Protein AF-A0A7J3SNB8-F1 (afdb_monomer_lite)

pLDDT: mean 85.44, std 12.21, range [54.38, 97.56]

Foldseek 3Di:
DLVVCVVVVHPSVLVVVLCVVLVVLLVVLVVLCVVLVVVLVVQVVCVVVVHDHPNVVSVVCVVVSVVSSVVSNVVSVVCNVPVSVVSVVD

InterPro domains:
  IPR002798 Stage II sporulation protein M-like [PF01944] (4-85)

Secondary structure (DSSP, 8-state):
-HHHHHHTT--HHHHHHHHHHHHHHHHHHHHHHHHHHHHHHHHHHHHHTT----HHHHHHHHHHHHHHHHHHHHHHHHHHHHTHHHHHT-

Organism: NCBI:txid683846

Sequence (90 aa):
VVAFAENKGISSALAILSMVPHGIFELSAFFISASYGTMLGVMFWKRVLGKDGELRSLVAKMPFYVAFTIALLLLAAFIEAFISPLIFAI

Radius of gyration: 18.84 Å; chains: 1; bounding box: 40×25×48 Å

Structure (mmCIF, N/CA/C/O backbone):
data_AF-A0A7J3SNB8-F1
#
_entry.id   AF-A0A7J3SNB8-F1
#
loop_
_atom_site.group_PDB
_atom_site.id
_atom_site.type_symbol
_atom_site.label_atom_id
_atom_site.label_alt_id
_atom_site.label_comp_id
_atom_site.label_asym_id
_atom_site.label_entity_id
_atom_site.label_seq_id
_atom_site.pdbx_PDB_ins_code
_atom_site.Cartn_x
_atom_site.Cartn_y
_atom_site.Cartn_z
_atom_site.occupancy
_atom_site.B_iso_or_equiv
_atom_site.auth_seq_id
_atom_site.auth_comp_id
_atom_site.auth_asym_id
_atom_site.auth_atom_id
_atom_site.pdbx_PDB_model_num
ATOM 1 N N . VAL A 1 1 ? 10.241 -12.163 -11.295 1.00 58.75 1 VAL A N 1
ATOM 2 C CA . VAL A 1 1 ? 10.626 -11.102 -12.257 1.00 58.75 1 VAL A CA 1
ATOM 3 C C . VAL A 1 1 ? 12.099 -11.203 -12.636 1.00 58.75 1 VAL A C 1
ATOM 5 O O . VAL A 1 1 ? 12.365 -11.488 -13.790 1.00 58.75 1 VAL A O 1
ATOM 8 N N . VAL A 1 2 ? 13.048 -11.115 -11.695 1.00 59.12 2 VAL A N 1
ATOM 9 C CA . VAL A 1 2 ? 14.497 -11.238 -11.993 1.00 59.12 2 VAL A CA 1
ATOM 10 C C . VAL A 1 2 ? 14.870 -12.576 -12.655 1.00 59.12 2 VAL A C 1
ATOM 12 O O . VAL A 1 2 ? 15.482 -12.572 -13.713 1.00 59.12 2 VAL A O 1
ATOM 15 N N . ALA A 1 3 ? 14.382 -13.707 -12.134 1.00 61.19 3 ALA A N 1
ATOM 16 C CA . ALA A 1 3 ? 14.602 -15.024 -12.753 1.00 61.19 3 ALA A CA 1
ATOM 17 C C . ALA A 1 3 ? 13.956 -15.181 -14.150 1.00 61.19 3 ALA A C 1
ATOM 19 O O . ALA A 1 3 ? 14.402 -15.983 -14.962 1.00 61.19 3 ALA A O 1
ATOM 20 N N . PHE A 1 4 ? 12.902 -14.408 -14.448 1.00 61.12 4 PHE A N 1
ATOM 21 C CA . PHE A 1 4 ? 12.286 -14.357 -15.783 1.00 61.12 4 PHE A CA 1
ATOM 22 C C . PHE A 1 4 ? 13.072 -13.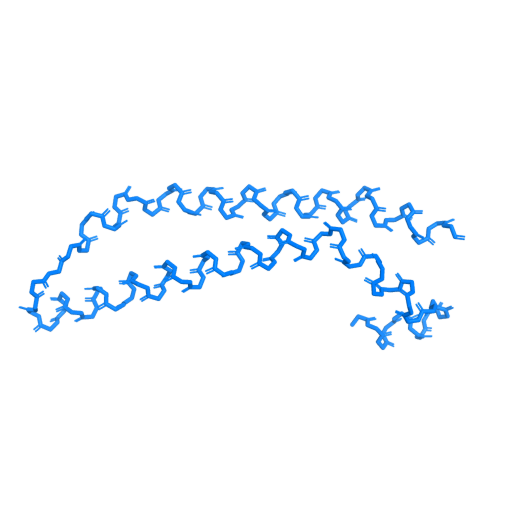444 -16.737 1.00 61.12 4 PHE A C 1
ATOM 24 O O . PHE A 1 4 ? 13.121 -13.718 -17.933 1.00 61.12 4 PHE A O 1
ATOM 31 N N . ALA A 1 5 ? 13.684 -12.377 -16.216 1.00 61.31 5 ALA A N 1
ATOM 32 C CA . ALA A 1 5 ? 14.528 -11.456 -16.970 1.00 61.31 5 ALA A CA 1
ATOM 33 C C . ALA A 1 5 ? 15.850 -12.116 -17.390 1.00 61.31 5 ALA A C 1
ATOM 35 O O . ALA A 1 5 ? 16.218 -12.026 -18.560 1.00 61.31 5 ALA A O 1
ATOM 36 N N . GLU A 1 6 ? 16.487 -12.877 -16.493 1.00 61.53 6 GLU A N 1
ATOM 37 C CA . GLU A 1 6 ? 17.678 -13.675 -16.824 1.00 61.53 6 GLU A CA 1
ATOM 38 C C . GLU A 1 6 ? 17.395 -14.695 -17.933 1.00 61.53 6 GLU A C 1
ATOM 40 O O . GLU A 1 6 ? 18.188 -14.843 -18.859 1.00 61.53 6 GLU A O 1
ATOM 45 N N . ASN A 1 7 ? 16.223 -15.336 -17.906 1.00 66.56 7 ASN A N 1
ATOM 46 C CA . ASN A 1 7 ? 15.813 -16.297 -18.934 1.00 66.56 7 ASN A CA 1
ATOM 47 C C . ASN A 1 7 ? 15.577 -15.641 -20.313 1.00 66.56 7 ASN A C 1
ATOM 49 O O . ASN A 1 7 ? 15.653 -16.303 -21.343 1.00 66.56 7 ASN A O 1
ATOM 53 N N . LYS A 1 8 ? 15.320 -14.325 -20.350 1.00 66.50 8 LYS A N 1
ATOM 54 C CA . LYS A 1 8 ? 15.215 -13.521 -21.580 1.00 66.50 8 LYS A CA 1
ATOM 55 C C . LYS A 1 8 ? 16.535 -12.853 -21.994 1.00 66.50 8 LYS A C 1
ATOM 57 O O . LYS A 1 8 ? 16.532 -12.075 -22.944 1.00 66.50 8 LYS A O 1
ATOM 62 N N . GLY A 1 9 ? 17.645 -13.132 -21.305 1.00 69.31 9 GLY A N 1
ATOM 63 C CA . GLY A 1 9 ? 18.947 -12.511 -21.576 1.00 69.31 9 GLY A CA 1
ATOM 64 C C . GLY A 1 9 ? 19.059 -11.054 -21.112 1.00 69.31 9 GLY A C 1
ATOM 65 O O . GLY A 1 9 ? 20.010 -10.367 -21.479 1.00 69.31 9 GLY A O 1
ATOM 66 N N . ILE A 1 10 ? 18.107 -10.570 -20.308 1.00 70.50 10 ILE A N 1
ATOM 67 C CA . ILE A 1 10 ? 18.127 -9.223 -19.736 1.00 70.50 10 ILE A CA 1
ATOM 68 C C . ILE A 1 10 ? 18.963 -9.264 -18.456 1.00 70.50 10 ILE A C 1
ATOM 70 O O . ILE A 1 10 ? 18.709 -10.077 -17.565 1.00 70.50 10 ILE A O 1
ATOM 74 N N . SER A 1 11 ? 19.940 -8.361 -18.345 1.00 77.56 11 SER A N 1
ATOM 75 C CA . SER A 1 11 ? 20.743 -8.214 -17.129 1.00 77.56 11 SER A CA 1
ATOM 76 C C . SER A 1 11 ? 19.838 -7.977 -15.916 1.00 77.56 11 SER A C 1
ATOM 78 O O . SER A 1 11 ? 18.959 -7.110 -15.934 1.00 77.56 11 SER A O 1
ATOM 80 N N . SER A 1 12 ? 20.066 -8.726 -14.837 1.00 72.69 12 SER A N 1
ATOM 81 C CA . SER A 1 12 ? 19.322 -8.608 -13.577 1.00 72.69 12 SER A CA 1
ATOM 82 C C . SER A 1 12 ? 19.342 -7.180 -13.014 1.00 72.69 12 SER A C 1
ATOM 84 O O . SER A 1 12 ? 18.349 -6.729 -12.444 1.00 72.69 12 SER A O 1
ATOM 86 N N . ALA A 1 13 ? 20.417 -6.426 -13.265 1.00 73.50 13 ALA A N 1
ATOM 87 C CA . ALA A 1 13 ? 20.527 -5.010 -12.918 1.00 73.50 13 ALA A CA 1
ATOM 88 C C . ALA A 1 13 ? 19.515 -4.124 -13.671 1.00 73.50 13 ALA A C 1
ATOM 90 O O . ALA A 1 13 ? 18.919 -3.226 -13.079 1.00 73.50 13 ALA A O 1
ATOM 91 N N . LEU A 1 14 ? 19.279 -4.402 -14.955 1.00 71.88 14 LEU A N 1
ATOM 92 C CA . LEU A 1 14 ? 18.335 -3.668 -15.805 1.00 71.88 14 LEU A CA 1
ATOM 93 C C . LEU A 1 14 ? 16.887 -3.969 -15.400 1.00 71.88 14 LEU A C 1
ATOM 95 O O . LEU A 1 14 ? 16.058 -3.064 -15.315 1.00 71.88 14 LEU A O 1
ATOM 99 N N . ALA A 1 15 ? 16.610 -5.227 -15.044 1.00 71.38 15 ALA A N 1
ATOM 100 C CA . ALA A 1 15 ? 15.321 -5.624 -14.487 1.00 71.38 15 ALA A CA 1
ATOM 101 C C . ALA A 1 15 ? 15.018 -4.877 -13.178 1.00 71.38 15 ALA A C 1
ATOM 103 O O . ALA A 1 15 ? 13.935 -4.317 -13.034 1.00 71.38 15 ALA A O 1
ATOM 104 N N . ILE A 1 16 ? 15.980 -4.797 -12.255 1.00 75.69 16 ILE A N 1
ATOM 105 C CA . ILE A 1 16 ? 15.816 -4.050 -10.999 1.00 75.69 16 ILE A CA 1
ATOM 106 C C . ILE A 1 16 ? 15.628 -2.552 -11.271 1.00 75.69 16 ILE A C 1
ATOM 108 O O . ILE A 1 16 ? 14.730 -1.939 -10.697 1.00 75.69 16 ILE A O 1
ATOM 112 N N . LEU A 1 17 ? 16.414 -1.962 -12.177 1.00 76.56 17 LEU A N 1
ATOM 113 C CA . LEU A 1 17 ? 16.311 -0.539 -12.514 1.00 76.56 17 LEU A CA 1
ATOM 114 C C . LEU A 1 17 ? 14.939 -0.179 -13.099 1.00 76.56 17 LEU A C 1
ATOM 116 O O . LEU A 1 17 ? 14.381 0.864 -12.765 1.00 76.56 17 LEU A O 1
ATOM 120 N N . SER A 1 18 ? 14.367 -1.068 -13.912 1.00 73.00 18 SER A N 1
ATOM 121 C CA . SER A 1 18 ? 13.032 -0.892 -14.491 1.00 73.00 18 SER A CA 1
ATOM 122 C C . SER A 1 18 ? 11.897 -0.928 -13.455 1.00 73.00 18 SER A C 1
ATOM 124 O O . SER A 1 18 ? 10.826 -0.380 -13.723 1.00 73.00 18 SER A O 1
ATOM 126 N N . MET A 1 19 ? 12.139 -1.540 -12.283 1.00 77.50 19 MET A N 1
ATOM 127 C CA . MET A 1 19 ? 11.189 -1.646 -11.167 1.00 77.50 19 MET A CA 1
ATOM 128 C C . MET A 1 19 ? 11.188 -0.414 -10.261 1.00 77.50 19 MET A C 1
ATOM 130 O O . MET A 1 19 ? 10.149 -0.055 -9.714 1.00 77.50 19 MET A O 1
ATOM 134 N N . VAL A 1 20 ? 12.333 0.260 -10.108 1.00 80.25 20 VAL A N 1
ATOM 135 C CA . VAL A 1 20 ? 12.459 1.462 -9.265 1.00 80.25 20 VAL A CA 1
ATOM 136 C C . VAL A 1 20 ? 11.396 2.536 -9.564 1.00 80.25 20 VAL A C 1
ATOM 138 O O . VAL A 1 20 ? 10.787 3.020 -8.608 1.00 80.25 20 VAL A O 1
ATOM 141 N N . PRO A 1 21 ? 11.128 2.928 -10.82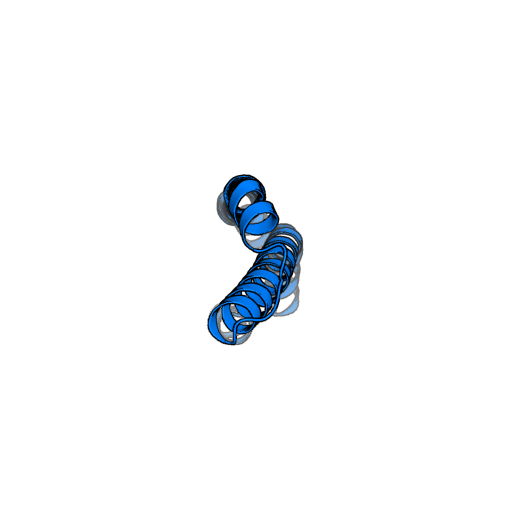8 1.00 79.06 21 PRO A N 1
ATOM 142 C CA . PRO A 1 21 ? 10.259 4.070 -11.097 1.00 79.06 21 PRO A CA 1
ATOM 143 C C . PRO A 1 21 ? 8.785 3.837 -10.722 1.00 79.06 21 PRO A C 1
ATOM 145 O O . PRO A 1 21 ? 8.154 4.772 -10.234 1.00 79.06 21 PRO A O 1
ATOM 148 N N . HIS A 1 22 ? 8.227 2.631 -10.891 1.00 85.44 22 HIS A N 1
ATOM 149 C CA . HIS A 1 22 ? 6.840 2.334 -10.483 1.00 85.44 22 HIS A CA 1
ATOM 150 C C . HIS A 1 22 ? 6.745 1.767 -9.058 1.00 85.44 22 HIS A C 1
ATOM 152 O O . HIS A 1 22 ? 5.797 2.080 -8.335 1.00 85.44 22 HIS A O 1
ATOM 158 N N . GLY A 1 23 ? 7.754 1.016 -8.602 1.00 87.19 23 GLY A N 1
ATOM 159 C CA . GLY A 1 23 ? 7.745 0.334 -7.305 1.00 87.19 23 GLY A CA 1
ATOM 160 C C . GLY A 1 23 ? 7.624 1.267 -6.095 1.00 87.19 23 GLY A C 1
ATOM 161 O O . GLY A 1 23 ? 7.063 0.874 -5.074 1.00 87.19 23 GLY A O 1
ATOM 162 N N . ILE A 1 24 ? 8.071 2.526 -6.197 1.00 91.44 24 ILE A N 1
ATOM 163 C CA . ILE A 1 24 ? 7.874 3.536 -5.137 1.00 91.44 24 ILE A CA 1
ATOM 164 C C . ILE A 1 24 ? 6.379 3.798 -4.903 1.00 91.44 24 ILE A C 1
ATOM 166 O O . ILE A 1 24 ? 5.928 3.880 -3.756 1.00 91.44 24 ILE 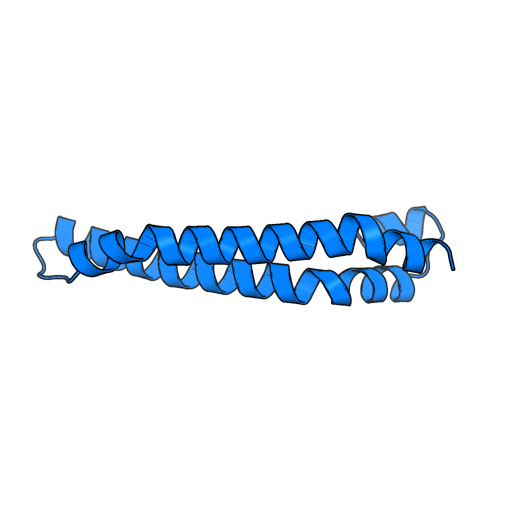A O 1
ATOM 170 N N . PHE A 1 25 ? 5.601 3.914 -5.980 1.00 94.44 25 PHE A N 1
ATOM 171 C CA . PHE A 1 25 ? 4.168 4.189 -5.909 1.00 94.44 25 PHE A CA 1
ATOM 172 C C . PHE A 1 25 ? 3.388 2.961 -5.440 1.00 94.44 25 PHE A C 1
ATOM 174 O O . PHE A 1 25 ? 2.512 3.096 -4.583 1.00 94.44 25 PHE A O 1
ATOM 181 N N . GLU A 1 26 ? 3.754 1.769 -5.915 1.00 92.62 26 GLU A N 1
ATOM 182 C CA . GLU A 1 26 ? 3.146 0.510 -5.468 1.00 92.62 26 GLU A CA 1
ATOM 183 C C . GLU A 1 26 ? 3.381 0.252 -3.980 1.00 92.62 26 GLU A C 1
ATOM 185 O O . GLU A 1 26 ? 2.432 -0.038 -3.251 1.00 92.62 26 GLU A O 1
ATOM 190 N N . LEU A 1 27 ? 4.619 0.407 -3.497 1.00 94.25 27 LEU A N 1
ATOM 191 C CA . LEU A 1 27 ? 4.935 0.226 -2.078 1.00 94.25 27 LEU A CA 1
ATOM 192 C C . LEU A 1 27 ? 4.217 1.260 -1.211 1.00 94.25 27 LEU A C 1
ATOM 194 O O . LEU A 1 27 ? 3.674 0.915 -0.162 1.00 94.25 27 LEU A O 1
ATOM 198 N N . SER A 1 28 ? 4.152 2.514 -1.658 1.00 95.31 28 SER A N 1
ATOM 199 C CA . SER A 1 28 ? 3.409 3.562 -0.950 1.00 95.31 28 SER A CA 1
ATOM 200 C C . SER A 1 28 ? 1.920 3.217 -0.846 1.00 95.31 28 SER A C 1
ATOM 202 O O . SER A 1 28 ? 1.349 3.257 0.246 1.00 95.31 28 SER A O 1
ATOM 204 N N . ALA A 1 29 ? 1.299 2.810 -1.957 1.00 96.12 29 ALA A N 1
ATOM 205 C CA . ALA A 1 29 ? -0.089 2.357 -1.996 1.00 96.12 29 ALA A CA 1
ATOM 206 C C . ALA A 1 29 ? -0.315 1.143 -1.077 1.00 96.12 29 ALA A C 1
ATOM 208 O O . ALA A 1 29 ? -1.284 1.104 -0.313 1.00 96.12 29 ALA A O 1
ATOM 209 N N . PHE A 1 30 ? 0.613 0.184 -1.095 1.00 96.69 30 PHE A N 1
ATOM 210 C CA . PHE A 1 30 ? 0.580 -1.005 -0.251 1.00 96.69 30 PHE A CA 1
ATOM 211 C C . PHE A 1 30 ? 0.609 -0.651 1.240 1.00 96.69 30 PHE A C 1
ATOM 213 O O . PHE A 1 30 ? -0.259 -1.105 1.985 1.00 96.69 30 PHE A O 1
ATOM 220 N N . PHE A 1 31 ? 1.541 0.196 1.687 1.00 97.31 31 PHE A N 1
ATOM 221 C CA . PHE A 1 31 ? 1.631 0.583 3.098 1.00 97.31 31 PHE A CA 1
ATOM 222 C C . PHE A 1 31 ? 0.407 1.372 3.570 1.00 97.31 31 PHE A C 1
ATOM 224 O O . PHE A 1 31 ? -0.074 1.152 4.686 1.00 97.31 31 PHE A O 1
ATOM 231 N N . ILE A 1 32 ? -0.136 2.259 2.732 1.00 96.38 32 ILE A N 1
ATOM 232 C CA . ILE A 1 32 ? -1.355 3.014 3.052 1.00 96.38 32 ILE A CA 1
ATOM 233 C C . ILE A 1 32 ? -2.543 2.062 3.203 1.00 96.38 32 ILE A C 1
ATOM 235 O O . ILE A 1 32 ? -3.251 2.118 4.209 1.00 96.38 32 ILE A O 1
ATOM 239 N N . SER A 1 33 ? -2.729 1.151 2.249 1.00 96.44 33 SER A N 1
ATOM 240 C CA . SER A 1 33 ? -3.819 0.176 2.286 1.00 96.44 33 SER A CA 1
ATOM 241 C C . SER A 1 33 ? -3.689 -0.780 3.477 1.00 96.44 33 SER A C 1
ATOM 243 O O . SER A 1 33 ? -4.643 -0.965 4.234 1.00 96.44 33 SER A O 1
ATOM 245 N N . ALA A 1 34 ? -2.489 -1.317 3.716 1.00 97.06 34 ALA A N 1
ATOM 246 C CA . ALA A 1 34 ? -2.222 -2.238 4.816 1.00 97.06 34 ALA A CA 1
ATOM 247 C C . ALA A 1 34 ? -2.426 -1.577 6.186 1.00 97.06 34 ALA A C 1
ATOM 249 O O . ALA A 1 34 ? -3.103 -2.141 7.047 1.00 97.06 34 ALA A O 1
ATOM 250 N N . SER A 1 35 ? -1.884 -0.375 6.395 1.00 96.75 35 SER A N 1
ATOM 251 C CA . SER A 1 35 ? -2.021 0.343 7.668 1.00 96.75 35 SER A CA 1
ATOM 252 C C . SER A 1 35 ? -3.472 0.736 7.940 1.00 96.75 35 SER A C 1
ATOM 254 O O . SER A 1 35 ? -4.007 0.436 9.012 1.00 96.75 35 SER A O 1
ATOM 256 N N . TYR A 1 36 ? -4.139 1.343 6.959 1.00 96.31 36 TYR A N 1
ATOM 257 C CA . TYR A 1 36 ? -5.506 1.818 7.115 1.00 96.31 36 TYR A CA 1
ATOM 258 C C . TYR A 1 36 ? -6.510 0.667 7.235 1.00 96.31 36 TYR A C 1
ATOM 260 O O . TYR A 1 36 ? -7.385 0.694 8.103 1.00 96.31 36 TYR A O 1
ATOM 268 N N . GLY A 1 37 ? -6.342 -0.381 6.424 1.00 95.88 37 GLY A N 1
ATOM 269 C CA . GLY A 1 37 ? -7.134 -1.606 6.497 1.00 95.88 37 GLY A CA 1
ATOM 270 C C . GLY A 1 37 ? -6.968 -2.322 7.837 1.00 95.88 37 GLY A C 1
ATOM 271 O O . GLY A 1 37 ? -7.963 -2.712 8.450 1.00 95.88 37 GLY A O 1
ATOM 272 N N . THR A 1 38 ? -5.738 -2.412 8.355 1.00 96.56 38 THR A N 1
ATOM 273 C CA . THR A 1 38 ? -5.480 -2.982 9.688 1.00 96.56 38 THR A CA 1
ATOM 274 C C . THR A 1 38 ? -6.148 -2.149 10.780 1.00 96.56 38 THR A C 1
ATOM 276 O O . THR A 1 38 ? -6.812 -2.699 11.659 1.00 96.56 38 THR A O 1
ATOM 279 N N . MET A 1 39 ? -6.042 -0.818 10.715 1.00 94.75 39 MET A N 1
ATOM 280 C CA . MET A 1 39 ? -6.662 0.079 11.693 1.00 94.75 39 MET A CA 1
ATOM 281 C C . MET A 1 39 ? -8.195 -0.037 11.687 1.00 94.75 39 MET A C 1
ATOM 283 O O . MET A 1 39 ? -8.810 -0.128 12.754 1.00 94.75 39 MET A O 1
ATOM 287 N N . LEU A 1 40 ? -8.807 -0.110 10.500 1.00 95.44 40 LEU A N 1
ATOM 288 C CA . LEU A 1 40 ? -10.235 -0.385 10.331 1.00 95.44 40 LEU A CA 1
ATOM 289 C C . LEU A 1 40 ? -10.628 -1.745 10.915 1.00 95.44 40 LEU A C 1
ATOM 291 O O . LEU A 1 40 ? -11.592 -1.813 11.676 1.00 95.44 40 LEU A O 1
ATOM 295 N N . GLY A 1 41 ? -9.874 -2.805 10.615 1.00 94.81 41 GLY A N 1
ATOM 296 C CA . GLY A 1 41 ? -10.132 -4.154 11.126 1.00 94.81 41 GLY A CA 1
ATOM 297 C C . GLY A 1 41 ? -10.063 -4.233 12.653 1.00 94.81 41 GLY A C 1
ATOM 298 O O . GLY A 1 41 ? -10.955 -4.793 13.293 1.00 94.81 41 GLY A O 1
ATOM 299 N N . VAL A 1 42 ? -9.060 -3.593 13.262 1.00 94.62 42 VAL A N 1
ATOM 300 C CA . VAL A 1 42 ? -8.932 -3.512 14.725 1.00 94.62 42 VAL A CA 1
ATOM 301 C C . VAL A 1 42 ? -10.107 -2.746 15.340 1.00 94.62 42 VAL A C 1
ATOM 303 O O . VAL A 1 42 ? -10.669 -3.190 16.344 1.00 94.62 42 VAL A O 1
ATOM 306 N N . MET A 1 43 ? -10.503 -1.608 14.760 1.00 94.00 43 MET A N 1
ATOM 307 C CA . MET A 1 43 ? -11.654 -0.828 15.242 1.00 94.00 43 MET A CA 1
ATOM 308 C C . MET A 1 43 ? -12.975 -1.584 15.081 1.00 94.00 43 MET A C 1
ATOM 310 O O . MET A 1 43 ? -13.825 -1.531 15.971 1.00 94.00 43 MET A O 1
ATOM 314 N N . PHE A 1 44 ? -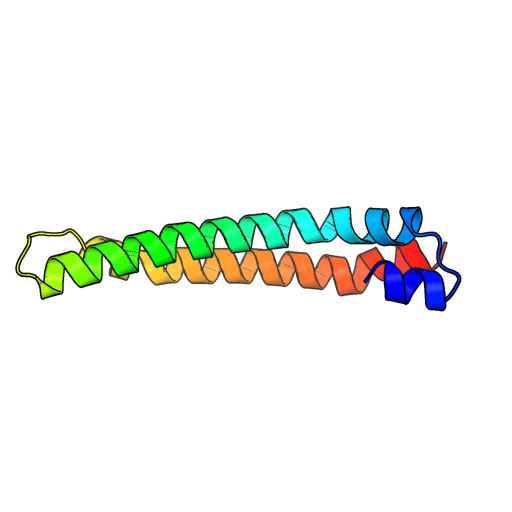13.131 -2.323 13.985 1.00 94.06 44 PHE A N 1
ATOM 315 C CA . PHE A 1 44 ? -14.277 -3.191 13.754 1.00 94.06 44 PHE A CA 1
ATOM 316 C C . PHE A 1 44 ? -14.376 -4.266 14.840 1.00 94.06 44 PHE A C 1
ATOM 318 O O . PHE A 1 44 ? -15.422 -4.401 15.474 1.00 94.06 44 PHE A O 1
ATOM 325 N N . TRP A 1 45 ? -13.272 -4.956 15.144 1.00 94.38 45 TRP A N 1
ATOM 326 C CA . TRP A 1 45 ? -13.265 -5.985 16.185 1.00 94.38 45 TRP A CA 1
ATOM 327 C C . TRP A 1 45 ? -13.534 -5.415 17.580 1.00 94.38 45 TRP A C 1
ATOM 329 O O . TRP A 1 45 ? -14.296 -5.991 18.355 1.00 94.38 45 TRP A O 1
ATOM 339 N N . LYS A 1 46 ? -12.981 -4.237 17.899 1.00 92.50 46 LYS A N 1
ATOM 340 C CA . LYS A 1 46 ? -13.302 -3.528 19.148 1.00 92.50 46 LYS A CA 1
ATOM 341 C C . LYS A 1 46 ? -14.799 -3.237 19.260 1.00 92.50 46 LYS A C 1
ATOM 343 O O . LYS A 1 46 ? -15.374 -3.496 20.314 1.00 92.50 46 LYS A O 1
ATOM 348 N N . ARG A 1 47 ? -15.430 -2.776 18.174 1.00 91.56 47 ARG A N 1
ATOM 349 C CA . ARG A 1 47 ? -16.872 -2.501 18.137 1.00 91.56 47 ARG A CA 1
ATOM 350 C C . ARG A 1 47 ? -17.708 -3.768 18.326 1.00 91.56 47 ARG A C 1
ATOM 352 O O . ARG A 1 47 ? -18.678 -3.727 19.076 1.00 91.56 47 ARG A O 1
ATOM 359 N N . VAL A 1 48 ? -17.323 -4.877 17.689 1.00 92.50 48 VAL A N 1
ATOM 360 C CA . VAL A 1 48 ? -17.980 -6.191 17.848 1.00 92.50 48 VAL A CA 1
ATOM 361 C C . VAL A 1 48 ? -17.892 -6.686 19.294 1.00 92.50 48 VAL A C 1
ATOM 363 O O . VAL A 1 48 ? -18.865 -7.207 19.826 1.00 92.50 48 VAL A O 1
ATOM 366 N N . LEU A 1 49 ? -16.762 -6.452 19.965 1.00 94.88 49 LEU A N 1
ATOM 367 C CA . LEU A 1 49 ? -16.558 -6.788 21.378 1.00 94.88 49 LEU A CA 1
ATOM 368 C C . LEU A 1 49 ? -17.215 -5.795 22.360 1.00 94.88 49 LEU A C 1
ATOM 370 O O . LEU A 1 49 ? -16.916 -5.834 23.552 1.00 94.88 49 LEU A O 1
ATOM 374 N N . GLY A 1 50 ? -18.066 -4.881 21.881 1.00 88.75 50 GLY A N 1
ATOM 375 C CA . GLY A 1 50 ? -18.771 -3.907 22.720 1.00 88.75 50 GLY A CA 1
ATOM 376 C C . GLY A 1 50 ? -17.884 -2.800 23.295 1.00 88.75 50 GLY A C 1
ATOM 377 O O . GLY A 1 50 ? -18.314 -2.091 24.199 1.00 88.75 50 GLY A O 1
ATOM 378 N N . LYS A 1 51 ? -16.655 -2.635 22.790 1.00 84.81 51 LYS A N 1
ATOM 379 C CA . LYS A 1 51 ? -15.766 -1.538 23.187 1.00 84.81 51 LYS A CA 1
ATOM 380 C C . LYS A 1 51 ? -16.072 -0.297 22.357 1.00 84.81 51 LYS A C 1
ATOM 382 O O . LYS A 1 51 ? -16.301 -0.389 21.146 1.00 84.81 51 LYS A O 1
ATOM 387 N N . ASP A 1 52 ? -16.015 0.863 23.001 1.00 78.38 52 ASP A N 1
ATOM 388 C CA . ASP A 1 52 ? -16.108 2.137 22.301 1.00 78.38 52 ASP A CA 1
ATOM 389 C C . ASP A 1 52 ? -14.916 2.310 21.355 1.00 78.38 52 ASP A C 1
ATOM 391 O O . ASP A 1 52 ? -13.764 2.000 21.674 1.00 78.38 52 ASP A O 1
ATOM 395 N N . GLY A 1 53 ? -15.214 2.766 20.144 1.00 75.94 53 GLY A N 1
ATOM 396 C CA . GLY A 1 53 ? -14.228 2.977 19.098 1.00 75.94 53 GLY A CA 1
ATOM 397 C C . GLY A 1 53 ? -14.772 3.897 18.018 1.00 75.94 53 GLY A C 1
ATOM 398 O O . GLY A 1 53 ? -15.961 3.879 17.699 1.00 75.94 53 GLY A O 1
ATOM 399 N N . GLU A 1 54 ? -13.888 4.682 17.411 1.00 86.50 54 GLU A N 1
ATOM 400 C CA . GLU A 1 54 ? -14.237 5.682 16.396 1.00 86.50 54 GLU A CA 1
ATOM 401 C C . GLU A 1 54 ? -14.474 5.078 14.997 1.00 86.50 54 GLU A C 1
ATOM 403 O O . GLU A 1 54 ? -14.190 5.707 13.976 1.00 86.50 54 GLU A O 1
ATOM 408 N N . LEU A 1 55 ? -15.017 3.856 14.913 1.00 90.75 55 LEU A N 1
ATOM 409 C CA . LEU A 1 55 ? -15.200 3.127 13.650 1.00 90.75 55 LEU A CA 1
ATOM 410 C C . LEU A 1 55 ? -15.945 3.965 12.599 1.00 90.75 55 LEU A C 1
ATOM 412 O O . LEU A 1 55 ? -15.564 3.972 11.434 1.00 90.75 55 LEU A O 1
ATOM 416 N N . ARG A 1 56 ? -16.967 4.725 13.011 1.00 89.69 56 ARG A N 1
ATOM 417 C CA . ARG A 1 56 ? -17.745 5.590 12.110 1.00 89.69 56 ARG A CA 1
ATOM 418 C C . ARG A 1 56 ? -16.894 6.693 11.466 1.00 89.69 56 ARG A C 1
ATOM 420 O O . ARG A 1 56 ? -17.075 6.979 10.287 1.00 89.69 56 ARG A O 1
ATOM 427 N N . SER A 1 57 ? -15.970 7.285 12.224 1.00 90.75 57 SER A N 1
ATOM 428 C CA . SER A 1 57 ? -15.048 8.324 11.739 1.00 90.75 57 SER A CA 1
ATOM 429 C C . SER A 1 57 ? -14.048 7.748 10.736 1.00 90.75 57 SER A C 1
ATOM 431 O O . SER A 1 57 ? -13.793 8.357 9.696 1.00 90.75 57 SER A O 1
ATOM 433 N N . LEU A 1 58 ? -13.531 6.541 10.999 1.00 92.88 58 LEU A N 1
ATOM 434 C CA . LEU A 1 58 ? -12.661 5.849 10.049 1.00 92.88 58 LEU A CA 1
ATOM 435 C C . LEU A 1 58 ? -13.426 5.486 8.771 1.00 92.88 58 LEU A C 1
ATOM 437 O O . LEU A 1 58 ? -13.008 5.860 7.685 1.00 92.88 58 LEU A O 1
ATOM 441 N N . VAL A 1 59 ? -14.585 4.836 8.870 1.00 93.88 59 VAL A N 1
ATOM 442 C CA . VAL A 1 59 ? -15.361 4.440 7.681 1.00 93.88 59 VAL A CA 1
ATOM 443 C C . VAL A 1 59 ? -15.719 5.649 6.805 1.00 93.88 59 VAL A C 1
ATOM 445 O O . VAL A 1 59 ? -15.644 5.552 5.584 1.00 93.88 59 VAL A O 1
ATOM 448 N N . ALA A 1 60 ? -16.013 6.811 7.399 1.00 95.00 60 ALA A N 1
ATOM 449 C CA . ALA A 1 60 ? -16.278 8.041 6.647 1.00 95.00 60 ALA A CA 1
ATOM 450 C C . ALA A 1 60 ? -15.069 8.541 5.828 1.00 95.00 60 ALA A C 1
ATOM 452 O O . ALA A 1 60 ? -15.251 9.133 4.767 1.00 95.00 60 ALA A O 1
ATOM 453 N N . LYS A 1 61 ? -13.839 8.294 6.295 1.00 94.62 61 LYS A N 1
ATOM 454 C CA . LYS A 1 61 ? -12.597 8.672 5.599 1.00 94.62 61 LYS A CA 1
ATOM 455 C C . LYS A 1 61 ? -12.113 7.598 4.619 1.00 94.62 61 LYS A C 1
ATOM 457 O O . LYS A 1 61 ? -11.285 7.897 3.763 1.00 94.62 61 LYS A O 1
ATOM 462 N N . MET A 1 62 ? -12.634 6.373 4.702 1.00 95.44 62 MET A N 1
ATOM 463 C CA . MET A 1 62 ? -12.225 5.244 3.860 1.00 95.44 62 MET A CA 1
ATOM 464 C C . MET A 1 62 ? -12.234 5.546 2.352 1.00 95.44 62 MET A C 1
ATOM 466 O O . MET A 1 62 ? -11.241 5.213 1.704 1.00 95.44 62 MET A O 1
ATOM 470 N N . PRO A 1 63 ? -13.258 6.209 1.772 1.00 96.62 63 PRO A N 1
ATOM 471 C CA . PRO A 1 63 ? -13.273 6.492 0.337 1.00 96.62 63 PRO A CA 1
ATOM 472 C C . PRO A 1 63 ? -12.078 7.332 -0.118 1.00 96.62 63 PRO A C 1
ATOM 474 O O . PRO A 1 63 ? -11.553 7.098 -1.201 1.00 96.62 63 PRO A O 1
ATOM 477 N N . PHE A 1 64 ? -11.606 8.262 0.720 1.00 96.19 64 PHE A N 1
ATOM 478 C CA . PHE A 1 64 ? -10.432 9.078 0.418 1.00 96.19 64 PHE A CA 1
ATOM 479 C C . PHE A 1 64 ? -9.164 8.225 0.338 1.00 96.19 64 PHE A C 1
ATOM 481 O O . PHE A 1 64 ? -8.434 8.309 -0.644 1.00 96.19 64 PHE A O 1
ATOM 488 N N . TYR A 1 65 ? -8.921 7.362 1.329 1.00 95.56 65 TYR A N 1
ATOM 489 C CA . TYR A 1 65 ? -7.740 6.491 1.336 1.00 95.56 65 TYR A CA 1
ATOM 490 C C . TYR A 1 65 ? -7.772 5.463 0.205 1.00 95.56 65 TYR A C 1
ATOM 492 O O . TYR A 1 65 ? -6.738 5.201 -0.410 1.00 95.56 65 TYR A O 1
ATOM 500 N N . VAL A 1 66 ? -8.949 4.917 -0.110 1.00 96.44 66 VAL A N 1
ATOM 501 C CA . VAL A 1 66 ? -9.129 4.005 -1.247 1.00 96.44 66 VAL A CA 1
ATOM 502 C C . VAL A 1 66 ? -8.866 4.735 -2.563 1.00 96.44 66 VAL A C 1
ATOM 504 O O . VAL A 1 66 ? -8.063 4.260 -3.361 1.00 96.44 66 VAL A O 1
ATOM 507 N N . ALA A 1 67 ? -9.463 5.911 -2.773 1.00 97.56 67 ALA A N 1
ATOM 508 C CA . ALA A 1 67 ? -9.239 6.707 -3.978 1.00 97.56 67 ALA A CA 1
ATOM 509 C C . ALA A 1 67 ? -7.767 7.121 -4.127 1.00 97.56 67 ALA A C 1
ATOM 511 O O . ALA A 1 67 ? -7.210 7.024 -5.218 1.00 97.56 67 ALA A O 1
ATOM 512 N N . PHE A 1 68 ? -7.115 7.519 -3.032 1.00 97.25 68 PHE A N 1
ATOM 513 C 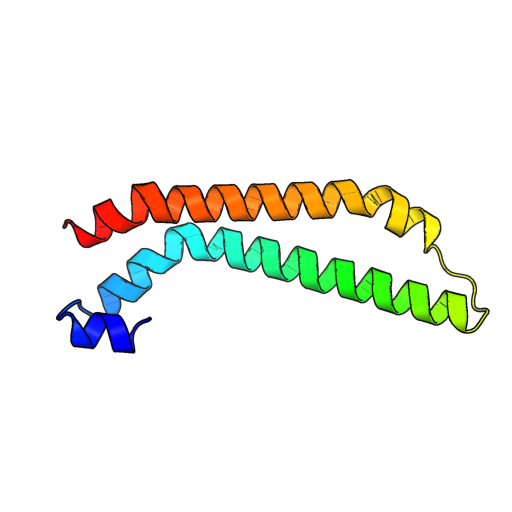CA . PHE A 1 68 ? -5.698 7.874 -3.024 1.00 97.25 68 PHE A CA 1
ATOM 514 C C . PHE A 1 68 ? -4.801 6.674 -3.357 1.00 97.25 68 PHE A C 1
ATOM 516 O O . PHE A 1 68 ? -3.894 6.787 -4.178 1.00 97.25 68 PHE A O 1
ATOM 523 N N . THR A 1 69 ? -5.097 5.503 -2.788 1.00 96.81 69 THR A N 1
ATOM 524 C CA . THR A 1 69 ? -4.394 4.247 -3.101 1.00 96.81 69 THR A CA 1
ATOM 525 C C . THR A 1 69 ? -4.559 3.883 -4.577 1.00 96.81 69 THR A C 1
ATOM 527 O O . THR A 1 69 ? -3.577 3.569 -5.243 1.00 96.81 69 THR A O 1
ATOM 530 N N . ILE A 1 70 ? -5.779 3.976 -5.117 1.00 97.00 70 ILE A N 1
ATOM 531 C CA . ILE A 1 70 ? -6.052 3.715 -6.538 1.00 97.00 70 ILE A CA 1
ATOM 532 C C . ILE A 1 70 ? -5.296 4.705 -7.429 1.00 97.00 70 ILE A C 1
ATOM 534 O O . ILE A 1 70 ? -4.709 4.289 -8.422 1.00 97.00 70 ILE A O 1
ATOM 538 N N . ALA A 1 71 ? -5.260 5.992 -7.078 1.00 96.50 71 ALA A N 1
ATOM 539 C CA . ALA A 1 71 ? -4.518 6.994 -7.840 1.00 96.50 71 ALA A CA 1
ATOM 540 C C . ALA A 1 71 ? -3.013 6.680 -7.896 1.00 96.50 71 ALA A C 1
ATOM 542 O O . ALA A 1 71 ? -2.409 6.783 -8.963 1.00 96.50 71 ALA A O 1
ATOM 543 N N . LEU A 1 72 ? -2.420 6.238 -6.780 1.00 95.56 72 LEU A N 1
ATOM 544 C CA . LEU A 1 72 ? -1.023 5.795 -6.741 1.00 95.56 72 LEU A CA 1
ATOM 545 C C . LEU A 1 72 ? -0.786 4.558 -7.616 1.00 95.56 72 LEU A C 1
ATOM 547 O O . LEU A 1 72 ? 0.203 4.515 -8.341 1.00 95.56 72 LEU A O 1
ATOM 551 N N . LEU A 1 73 ? -1.696 3.580 -7.592 1.00 95.12 73 LEU A N 1
ATOM 552 C CA . LEU A 1 73 ? -1.592 2.382 -8.431 1.00 95.12 73 LEU A CA 1
ATOM 553 C C . LEU A 1 73 ? -1.760 2.697 -9.920 1.00 95.12 73 LEU A C 1
ATOM 555 O O . LEU A 1 73 ? -1.037 2.147 -10.742 1.00 95.12 73 LEU A O 1
ATOM 559 N N . LEU A 1 74 ? -2.668 3.605 -10.283 1.00 95.81 74 LEU A N 1
ATOM 560 C CA . LEU A 1 74 ? -2.815 4.060 -11.667 1.00 95.81 74 LEU A CA 1
ATOM 561 C C . LEU A 1 74 ? -1.561 4.789 -12.150 1.00 95.81 74 LEU A C 1
ATOM 563 O O . LEU A 1 74 ? -1.134 4.585 -13.283 1.00 95.81 74 LEU A O 1
ATOM 567 N N . LEU A 1 75 ? -0.952 5.607 -11.289 1.00 94.31 75 LEU A N 1
ATOM 568 C CA . LEU A 1 75 ? 0.315 6.262 -11.591 1.00 94.31 75 LEU A CA 1
ATOM 569 C C . LEU A 1 75 ? 1.447 5.240 -11.763 1.00 94.31 75 LEU A C 1
ATOM 571 O O . LEU A 1 75 ? 2.212 5.343 -12.720 1.00 94.31 75 LEU A O 1
ATOM 575 N N . ALA A 1 76 ? 1.517 4.227 -10.895 1.00 92.44 76 ALA A N 1
ATOM 576 C CA . ALA A 1 76 ? 2.469 3.126 -11.019 1.00 92.44 76 ALA A CA 1
ATOM 577 C C . ALA A 1 76 ? 2.293 2.372 -12.345 1.00 92.44 76 ALA A C 1
ATOM 579 O O . ALA A 1 76 ? 3.253 2.225 -13.097 1.00 92.44 76 ALA A O 1
ATOM 580 N N . 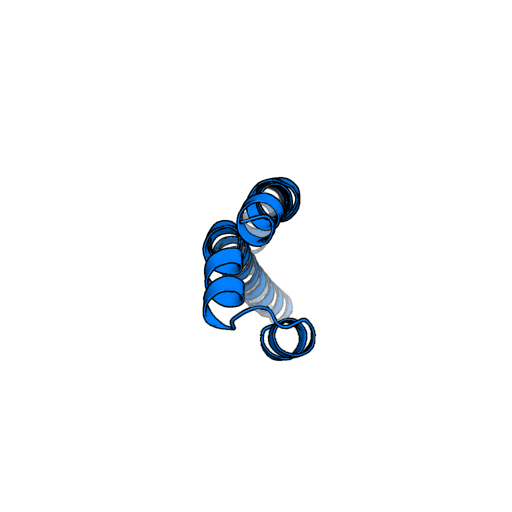ALA A 1 77 ? 1.058 1.986 -12.672 1.00 91.19 77 ALA A N 1
ATOM 581 C CA . ALA A 1 77 ? 0.726 1.275 -13.903 1.00 91.19 77 ALA A CA 1
ATOM 582 C C . ALA A 1 77 ? 1.009 2.118 -15.155 1.00 91.19 77 ALA A C 1
ATOM 584 O O . ALA A 1 77 ? 1.449 1.594 -16.174 1.00 91.19 77 ALA A O 1
ATOM 585 N N . PHE A 1 78 ? 0.797 3.435 -15.094 1.00 91.44 78 PHE A N 1
ATOM 586 C CA . PHE A 1 78 ? 1.170 4.340 -16.179 1.00 91.44 78 PHE A CA 1
ATOM 587 C C . PHE A 1 78 ? 2.690 4.362 -16.387 1.00 91.44 78 PHE A C 1
ATOM 589 O O . PHE A 1 78 ? 3.173 4.232 -17.512 1.00 91.44 78 PHE A O 1
ATOM 596 N N . ILE A 1 79 ? 3.463 4.477 -15.308 1.00 88.19 79 ILE A N 1
ATOM 597 C CA . ILE A 1 79 ? 4.928 4.420 -15.371 1.00 88.19 79 ILE A CA 1
ATOM 598 C C . ILE A 1 79 ? 5.389 3.067 -15.931 1.00 88.19 79 ILE A C 1
ATOM 600 O O . ILE A 1 79 ? 6.262 3.028 -16.796 1.00 88.19 79 ILE A O 1
ATOM 604 N N . GLU A 1 80 ? 4.775 1.969 -15.505 1.00 85.31 80 GLU A N 1
ATOM 605 C CA . GLU A 1 80 ? 5.075 0.631 -16.012 1.00 85.31 80 GLU A CA 1
ATOM 606 C C . GLU A 1 80 ? 4.722 0.470 -17.500 1.00 85.31 80 GLU A C 1
ATOM 608 O O . GLU A 1 80 ? 5.487 -0.126 -18.250 1.00 85.31 80 GLU A O 1
ATOM 613 N N . ALA A 1 81 ? 3.600 1.027 -17.960 1.00 86.38 81 ALA A N 1
ATOM 614 C CA . ALA A 1 81 ? 3.153 0.881 -19.345 1.00 86.38 81 ALA A CA 1
ATOM 615 C C . ALA A 1 81 ? 3.924 1.768 -20.334 1.00 86.38 81 ALA A C 1
ATOM 617 O O . ALA A 1 81 ? 4.089 1.385 -21.492 1.00 86.38 81 ALA A O 1
ATOM 618 N N . PHE A 1 82 ? 4.384 2.948 -19.906 1.00 85.62 82 PHE A N 1
ATOM 619 C CA . PHE A 1 82 ? 5.002 3.931 -20.803 1.00 85.62 82 PHE A CA 1
ATOM 620 C C . PHE A 1 82 ? 6.505 4.109 -20.577 1.00 85.62 82 PHE A C 1
ATOM 622 O O . PHE A 1 82 ? 7.236 4.274 -21.549 1.00 85.62 82 PHE A O 1
ATOM 629 N N . ILE A 1 83 ? 6.986 4.061 -19.330 1.00 79.19 83 ILE A N 1
ATOM 630 C CA . ILE A 1 83 ? 8.392 4.339 -18.987 1.00 79.19 83 ILE A CA 1
ATOM 631 C C . ILE A 1 83 ? 9.217 3.054 -18.926 1.00 79.19 83 ILE A C 1
ATOM 633 O O . ILE A 1 83 ? 10.312 3.008 -19.486 1.00 79.19 83 ILE A O 1
ATOM 637 N N . SER A 1 84 ? 8.714 1.990 -18.299 1.00 78.50 84 SER A N 1
ATOM 638 C CA . SER A 1 84 ? 9.471 0.735 -18.207 1.00 78.50 84 SER A CA 1
ATOM 639 C C . SER A 1 84 ? 9.847 0.135 -19.580 1.00 78.50 84 SER A C 1
ATOM 641 O O . SER A 1 84 ? 10.989 -0.309 -19.707 1.00 78.50 84 SER A O 1
ATOM 643 N N . PRO A 1 85 ? 9.020 0.187 -20.649 1.00 76.31 85 PRO A N 1
ATOM 644 C CA . PRO A 1 85 ? 9.416 -0.303 -21.969 1.00 76.31 85 PRO A CA 1
ATOM 645 C C . PRO A 1 85 ? 10.514 0.542 -22.616 1.00 76.31 85 PRO A C 1
ATOM 647 O O . PRO A 1 85 ? 11.345 -0.016 -23.320 1.00 76.31 85 PRO A O 1
ATOM 650 N N . LEU A 1 86 ? 10.561 1.856 -22.352 1.00 75.31 86 LEU A N 1
ATOM 651 C CA . LEU A 1 86 ? 11.652 2.724 -22.818 1.00 75.31 86 LEU A CA 1
ATOM 652 C C . LEU A 1 86 ? 12.991 2.301 -22.209 1.00 75.31 86 LEU A C 1
ATOM 654 O O . LEU A 1 86 ? 14.006 2.363 -22.887 1.00 75.31 86 LEU A O 1
ATOM 658 N N . ILE A 1 87 ? 12.992 1.839 -20.955 1.00 68.12 87 ILE A N 1
ATOM 659 C CA . ILE A 1 87 ? 14.201 1.354 -20.274 1.00 68.12 87 ILE A CA 1
ATOM 660 C C . ILE A 1 87 ? 14.652 0.007 -20.849 1.00 68.12 87 ILE A C 1
ATOM 662 O O . ILE A 1 87 ? 15.845 -0.208 -21.008 1.00 68.12 87 ILE A O 1
ATOM 666 N N . PHE A 1 88 ? 13.716 -0.889 -21.180 1.00 63.88 88 PHE A N 1
ATOM 667 C CA . PHE A 1 88 ? 14.035 -2.175 -21.814 1.00 63.88 88 PHE A CA 1
ATOM 668 C C . PHE A 1 88 ? 14.357 -2.072 -23.312 1.00 63.88 88 PHE A C 1
ATOM 670 O O . PHE A 1 88 ? 14.872 -3.029 -23.884 1.00 63.88 88 PHE A O 1
ATOM 677 N N . ALA A 1 89 ? 14.007 -0.956 -23.956 1.00 60.84 89 ALA A N 1
ATOM 678 C CA . ALA A 1 89 ? 14.307 -0.691 -25.361 1.00 60.84 89 ALA A CA 1
ATOM 679 C C . ALA A 1 89 ? 15.721 -0.120 -25.589 1.00 60.84 89 ALA A C 1
ATOM 681 O O . ALA A 1 89 ? 16.136 -0.017 -26.745 1.00 60.84 89 ALA A O 1
ATOM 682 N N . ILE A 1 90 ? 16.428 0.261 -24.517 1.00 54.38 90 ILE A N 1
ATOM 683 C CA . ILE A 1 90 ? 17.837 0.692 -24.511 1.00 54.38 90 ILE A CA 1
ATOM 684 C C . ILE A 1 90 ? 18.726 -0.525 -24.249 1.00 54.38 90 ILE A C 1
ATOM 686 O O . ILE A 1 90 ? 19.760 -0.641 -24.942 1.00 54.38 90 ILE A O 1
#